Protein AF-A0A382V2L5-F1 (afdb_monomer_lite)

Sequence (118 aa):
MEILNMTDVRKIPLEDFFKKPEKAMVKISPSGQYLSWMEPWERRLNVHVKNVETGEVKRVTNATERDLYGYFWANDERIIYAMDDGGDENTRIYGVNYDGSNPLEFTPYKNVKCDIVD

Secondary structure (DSSP, 8-state):
-----GGGS-PPPTHHHHSPPSSEEEEE-TTSSEEEEEEEETTEEEEEEEETTT--EEE----SSS---EEEESSSSEEEEEE-STT----EEEEEETTS-S-EES---TT-------

Radius of gyration: 18.76 Å; chains: 1; bounding box: 34×38×62 Å

Organism: NCBI:txid408172

pLDDT: mean 93.14, std 9.62, range [48.22, 98.88]

Structure (mmCIF, N/CA/C/O backbone):
data_AF-A0A382V2L5-F1
#
_entry.id   AF-A0A382V2L5-F1
#
loop_
_atom_site.group_PDB
_atom_site.id
_atom_site.type_symbol
_atom_site.label_atom_id
_atom_site.label_alt_id
_atom_site.label_comp_id
_atom_site.label_asym_id
_atom_site.label_entity_id
_atom_site.label_seq_id
_atom_site.pdbx_PDB_ins_code
_atom_site.Cartn_x
_atom_site.Cartn_y
_atom_site.Cartn_z
_atom_site.occupancy
_atom_site.B_iso_or_equiv
_atom_site.auth_seq_id
_atom_site.auth_comp_id
_atom_site.auth_asym_id
_atom_site.auth_atom_id
_atom_site.pdbx_PDB_model_num
ATOM 1 N N . MET A 1 1 ? -18.276 14.200 -49.842 1.00 48.22 1 MET A N 1
ATOM 2 C CA . MET A 1 1 ? -17.250 13.457 -49.084 1.00 48.22 1 MET A CA 1
ATOM 3 C C . MET A 1 1 ? -16.532 14.501 -48.245 1.00 48.22 1 MET A C 1
ATOM 5 O O . MET A 1 1 ? -15.782 15.287 -48.806 1.00 48.22 1 MET A O 1
ATOM 9 N N . GLU A 1 2 ? -16.894 14.639 -46.970 1.00 58.47 2 GLU A N 1
ATOM 10 C CA . GLU A 1 2 ? -16.234 15.592 -46.068 1.00 58.47 2 GLU A CA 1
ATOM 11 C C . GLU A 1 2 ? -14.852 15.056 -45.702 1.00 58.47 2 GLU A C 1
ATOM 13 O O . GLU A 1 2 ? -14.712 13.924 -45.240 1.00 58.47 2 GLU A O 1
ATOM 18 N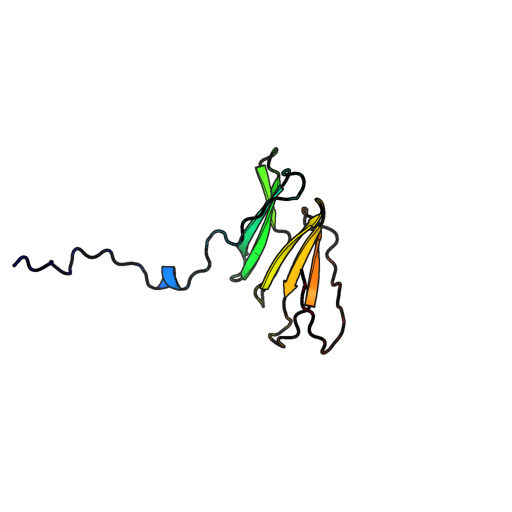 N . ILE A 1 3 ? -13.828 15.861 -45.961 1.00 60.25 3 ILE A N 1
ATOM 19 C CA . ILE A 1 3 ? -12.451 15.567 -45.585 1.00 60.25 3 ILE A CA 1
ATOM 20 C C . ILE A 1 3 ? -12.297 16.090 -44.156 1.00 60.25 3 ILE A C 1
ATOM 22 O O . ILE A 1 3 ? -12.344 17.299 -43.936 1.00 60.25 3 ILE A O 1
ATOM 26 N N . LEU A 1 4 ? -12.166 15.191 -43.180 1.00 60.91 4 LEU A N 1
ATOM 27 C CA . LEU A 1 4 ? -11.875 15.564 -41.795 1.00 60.91 4 LEU A CA 1
ATOM 28 C C . LEU A 1 4 ? -10.552 16.341 -41.747 1.00 60.91 4 LEU A C 1
ATOM 30 O O . LEU A 1 4 ? -9.503 15.836 -42.150 1.00 60.91 4 LEU A O 1
ATOM 34 N N . ASN A 1 5 ? -10.608 17.578 -41.258 1.00 62.41 5 ASN A N 1
ATOM 35 C CA . ASN A 1 5 ? -9.441 18.433 -41.107 1.00 62.41 5 ASN A CA 1
ATOM 36 C C . ASN A 1 5 ? -8.602 17.900 -39.930 1.00 62.41 5 ASN A C 1
ATOM 38 O O . ASN A 1 5 ? -9.012 17.994 -38.774 1.00 62.41 5 ASN A O 1
ATOM 42 N N . MET A 1 6 ? -7.437 17.306 -40.210 1.00 63.47 6 MET A N 1
ATOM 43 C CA . MET A 1 6 ? -6.596 16.604 -39.217 1.00 63.47 6 MET A CA 1
ATOM 44 C C . MET A 1 6 ? -6.088 17.489 -38.060 1.00 63.47 6 MET A C 1
ATOM 46 O O . MET A 1 6 ? -5.490 16.989 -37.109 1.00 63.47 6 MET A O 1
ATOM 50 N N . THR A 1 7 ? -6.305 18.801 -38.128 1.00 67.00 7 THR A N 1
ATOM 51 C CA . THR A 1 7 ? -5.979 19.771 -37.077 1.00 67.00 7 THR A CA 1
ATOM 52 C C . THR A 1 7 ? -6.992 19.816 -35.932 1.00 67.00 7 THR A C 1
ATOM 54 O O . THR A 1 7 ? -6.675 20.406 -34.905 1.00 67.00 7 THR A O 1
ATOM 57 N N . ASP A 1 8 ? -8.165 19.189 -36.074 1.00 76.12 8 ASP A N 1
ATOM 58 C CA . ASP A 1 8 ? -9.220 19.146 -35.041 1.00 76.12 8 ASP A CA 1
ATOM 59 C C . ASP A 1 8 ? -9.161 17.877 -34.161 1.00 76.12 8 ASP A C 1
ATOM 61 O O . ASP A 1 8 ? -10.056 17.565 -33.379 1.00 76.12 8 ASP A O 1
ATOM 65 N N . VAL A 1 9 ? -8.083 17.095 -34.281 1.00 84.56 9 VAL A N 1
ATOM 66 C CA . VAL A 1 9 ? -7.884 15.894 -33.463 1.00 84.56 9 VAL A CA 1
ATOM 67 C C . VAL A 1 9 ? -7.235 16.283 -32.137 1.00 84.56 9 VAL A C 1
ATOM 69 O O . VAL A 1 9 ? -6.133 16.839 -32.106 1.00 84.56 9 VAL A O 1
ATOM 72 N N . ARG A 1 10 ? -7.895 15.942 -31.022 1.00 89.38 10 ARG A N 1
ATOM 73 C CA . ARG A 1 10 ? -7.347 16.097 -29.666 1.00 89.38 10 ARG A CA 1
ATOM 74 C C . ARG A 1 10 ? -5.973 15.426 -29.577 1.00 89.38 10 ARG A C 1
ATOM 76 O O . ARG A 1 10 ? -5.865 14.205 -29.661 1.00 89.38 10 ARG A O 1
ATOM 83 N N . LYS A 1 11 ? -4.928 16.222 -29.342 1.00 91.69 11 LYS A N 1
ATOM 84 C CA . LYS A 1 11 ? -3.586 15.714 -29.037 1.00 91.69 11 LYS A CA 1
ATOM 85 C C . LYS A 1 11 ? -3.528 15.304 -27.569 1.00 91.69 11 LYS A C 1
ATOM 87 O O . LYS A 1 11 ? -3.808 16.118 -26.694 1.00 91.69 11 LYS A O 1
ATOM 92 N N . ILE A 1 12 ? -3.172 14.050 -27.314 1.00 93.06 12 ILE A N 1
ATOM 93 C CA . ILE A 1 12 ? -2.890 13.545 -25.969 1.00 93.06 12 ILE A CA 1
ATOM 94 C C . ILE A 1 12 ? -1.364 13.554 -25.803 1.00 93.06 12 ILE A C 1
ATOM 96 O O . ILE A 1 12 ? -0.680 12.968 -26.648 1.00 93.06 12 ILE A O 1
ATOM 100 N N . PRO A 1 13 ? -0.812 14.237 -24.785 1.00 94.31 13 PRO A N 1
ATOM 101 C CA . PRO A 1 13 ? 0.617 14.198 -24.495 1.00 94.31 13 PRO A CA 1
ATOM 102 C C . PRO A 1 13 ? 1.122 12.758 -24.359 1.00 94.31 13 PRO A C 1
ATOM 104 O O . PRO A 1 13 ? 0.481 11.935 -23.713 1.00 94.31 13 PRO A O 1
ATOM 107 N N . LEU A 1 14 ? 2.287 12.444 -24.939 1.00 94.75 14 LEU A N 1
ATOM 108 C CA . LEU A 1 14 ? 2.867 11.096 -24.852 1.00 94.75 14 LEU A CA 1
ATOM 109 C C . LEU A 1 14 ? 3.052 10.658 -23.391 1.00 94.75 14 LEU A C 1
ATOM 111 O O . LEU A 1 14 ? 2.804 9.509 -23.046 1.00 94.75 14 LEU A O 1
ATOM 115 N N . GLU A 1 15 ? 3.438 11.596 -22.53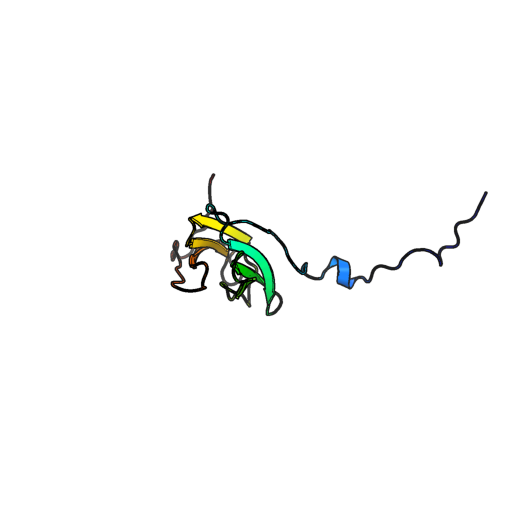0 1.00 93.00 15 GLU A N 1
ATOM 116 C CA . GLU A 1 15 ? 3.604 11.385 -21.091 1.00 93.00 15 GLU A CA 1
ATOM 117 C C . GLU A 1 15 ? 2.347 10.850 -20.394 1.00 93.00 15 GLU A C 1
ATOM 119 O O . GLU A 1 15 ? 2.481 10.062 -19.461 1.00 93.00 15 GLU A O 1
ATOM 124 N N . ASP A 1 16 ? 1.140 11.176 -20.869 1.00 93.06 16 ASP A N 1
ATOM 125 C CA . ASP A 1 16 ? -0.106 10.683 -20.272 1.00 93.06 16 ASP A CA 1
ATOM 126 C C . ASP A 1 16 ? -0.277 9.167 -20.435 1.00 93.06 16 ASP A C 1
ATOM 128 O O . ASP A 1 16 ? -0.982 8.546 -19.644 1.00 93.06 16 ASP A O 1
ATOM 132 N N . PHE A 1 17 ? 0.400 8.558 -21.414 1.00 93.19 17 PHE A N 1
ATOM 133 C CA . PHE A 1 17 ? 0.396 7.109 -21.627 1.00 93.19 17 PHE A CA 1
ATOM 134 C C . PHE A 1 17 ? 1.421 6.368 -20.759 1.00 93.19 17 PHE A C 1
ATOM 136 O O . PHE A 1 17 ? 1.291 5.161 -20.569 1.00 93.19 17 PHE A O 1
ATOM 143 N N . PHE A 1 18 ? 2.442 7.065 -20.250 1.00 92.56 18 PHE A N 1
ATOM 144 C CA . PHE A 1 18 ? 3.553 6.453 -19.507 1.00 92.56 18 PHE A CA 1
ATOM 145 C C . PHE A 1 18 ? 3.617 6.867 -18.037 1.00 92.56 18 PHE A C 1
ATOM 147 O O . PHE A 1 18 ? 4.296 6.208 -17.243 1.00 92.56 18 PHE A O 1
ATOM 154 N N . LYS A 1 19 ? 2.941 7.952 -17.649 1.00 93.38 19 LYS A N 1
ATOM 155 C CA . LYS A 1 19 ? 2.866 8.360 -16.249 1.00 93.38 19 LYS A CA 1
ATOM 156 C C . LYS A 1 19 ? 2.066 7.339 -15.442 1.00 93.38 19 LYS A C 1
ATOM 158 O O . LYS A 1 19 ? 1.114 6.728 -15.925 1.00 93.38 19 LYS A O 1
ATOM 163 N N . LYS A 1 20 ? 2.443 7.180 -14.174 1.00 94.38 20 LYS A N 1
ATOM 164 C CA . LYS A 1 20 ? 1.634 6.422 -13.217 1.00 94.38 20 LYS A CA 1
ATOM 165 C C . LYS A 1 20 ? 0.292 7.143 -13.002 1.00 94.38 20 LYS A C 1
ATOM 167 O O . LYS A 1 20 ? 0.272 8.376 -13.012 1.00 94.38 20 LYS A O 1
ATOM 172 N N . PRO A 1 21 ? -0.815 6.406 -12.813 1.00 94.88 21 PRO A N 1
ATOM 173 C CA . PRO A 1 21 ? -2.104 7.015 -12.504 1.00 94.88 21 PRO A CA 1
ATOM 174 C C . PRO A 1 21 ? -2.036 7.761 -11.167 1.00 94.88 21 PRO A C 1
ATOM 176 O O . PRO A 1 21 ? -1.267 7.379 -10.286 1.00 94.88 21 PRO A O 1
ATOM 179 N N . GLU A 1 22 ? -2.872 8.787 -10.998 1.00 95.69 22 GLU A N 1
ATOM 180 C CA . GLU A 1 22 ? -2.980 9.516 -9.724 1.00 95.69 22 GLU A CA 1
ATOM 181 C C . GLU A 1 22 ? -3.415 8.588 -8.585 1.00 95.69 22 GLU A C 1
ATOM 183 O O . GLU A 1 22 ? -2.876 8.657 -7.485 1.00 95.69 22 GLU A O 1
ATOM 188 N N . LYS A 1 23 ? -4.367 7.686 -8.860 1.00 97.38 23 LYS A N 1
ATOM 189 C CA . LYS A 1 23 ? -4.815 6.641 -7.936 1.00 97.38 23 LYS A CA 1
ATOM 190 C C . LYS A 1 23 ? -5.071 5.345 -8.692 1.00 97.38 23 LYS A C 1
ATOM 192 O O . LYS A 1 23 ? -5.693 5.354 -9.752 1.00 97.38 23 LYS A O 1
ATOM 197 N N . ALA A 1 24 ? -4.630 4.230 -8.126 1.00 97.25 24 ALA A N 1
ATOM 198 C CA . ALA A 1 24 ? -4.866 2.887 -8.641 1.00 97.25 24 ALA A CA 1
ATOM 199 C C . ALA A 1 24 ? -5.323 1.943 -7.527 1.00 97.25 24 ALA A C 1
ATOM 201 O O . ALA A 1 24 ? -5.109 2.212 -6.347 1.00 97.25 24 ALA A O 1
ATOM 202 N N . MET A 1 25 ? -5.921 0.815 -7.919 1.00 96.75 25 MET A N 1
ATOM 203 C CA . MET A 1 25 ? -6.246 -0.302 -7.021 1.00 96.75 25 MET A CA 1
ATOM 204 C C . MET A 1 25 ? -7.022 0.125 -5.766 1.00 96.75 25 MET A C 1
ATOM 206 O O . MET A 1 25 ? -6.705 -0.317 -4.669 1.00 96.75 25 MET A O 1
ATOM 210 N N . VAL A 1 26 ? -8.026 0.992 -5.927 1.00 98.19 26 VAL A N 1
ATOM 211 C CA . VAL A 1 26 ? -8.834 1.493 -4.808 1.00 98.19 26 VAL A CA 1
ATOM 212 C C . VAL A 1 26 ? -9.577 0.338 -4.130 1.00 98.19 26 VAL A C 1
ATOM 214 O O . VAL A 1 26 ? -10.222 -0.468 -4.802 1.00 98.19 26 VAL A O 1
ATOM 217 N N . LYS A 1 27 ? -9.493 0.259 -2.800 1.00 98.56 27 LYS A N 1
ATOM 218 C CA . LYS A 1 27 ? -10.117 -0.776 -1.962 1.00 98.56 27 LYS A CA 1
ATOM 219 C C . LYS A 1 27 ? -10.747 -0.153 -0.717 1.00 98.56 27 LYS A C 1
ATOM 221 O O . LYS A 1 27 ? -10.414 0.964 -0.331 1.00 98.56 27 LYS A O 1
ATOM 226 N N . ILE A 1 28 ? -11.632 -0.904 -0.072 1.00 98.50 28 ILE A N 1
ATOM 227 C CA . ILE A 1 28 ? -12.244 -0.563 1.214 1.00 98.50 28 ILE A CA 1
ATOM 228 C C . ILE A 1 28 ? -11.874 -1.635 2.249 1.00 98.50 28 ILE A C 1
ATOM 230 O O . ILE A 1 28 ? -11.724 -2.802 1.878 1.00 98.50 28 ILE A O 1
ATOM 234 N N . SER A 1 29 ? -11.665 -1.246 3.509 1.00 98.62 29 SER A N 1
ATOM 235 C CA . SER A 1 29 ? -11.441 -2.196 4.605 1.00 98.62 29 SER A CA 1
ATOM 236 C C . SER A 1 29 ? -12.704 -3.027 4.881 1.00 98.62 29 SER A C 1
ATOM 238 O O . SER A 1 29 ? -13.803 -2.574 4.548 1.00 98.62 29 SER A O 1
ATOM 240 N N . PRO A 1 30 ? -12.592 -4.214 5.506 1.00 98.50 30 PRO A N 1
ATOM 241 C CA . PRO A 1 30 ? -13.748 -5.065 5.807 1.00 98.50 30 PRO A CA 1
ATOM 242 C C . PRO A 1 30 ? -14.883 -4.355 6.565 1.00 98.50 30 PRO A C 1
ATOM 244 O O . PRO A 1 30 ? -16.051 -4.533 6.230 1.00 98.50 30 PRO A O 1
ATOM 247 N N . SER A 1 31 ? -14.550 -3.511 7.543 1.00 98.31 31 SER A N 1
ATOM 248 C CA . SER A 1 31 ? -15.509 -2.700 8.309 1.00 98.31 31 SER A CA 1
ATOM 249 C C . SER A 1 31 ? -16.046 -1.477 7.566 1.00 98.31 31 SER A C 1
ATOM 251 O O . SER A 1 31 ? -16.982 -0.843 8.046 1.00 98.31 31 SER A O 1
ATOM 253 N N . GLY A 1 32 ? -15.451 -1.087 6.438 1.00 98.56 32 GLY A N 1
ATOM 254 C CA . GLY A 1 32 ? -15.815 0.137 5.727 1.00 98.56 32 GLY A CA 1
ATOM 255 C C . GLY A 1 32 ? -15.205 1.428 6.283 1.00 98.56 32 GLY A C 1
ATOM 256 O O . GLY A 1 32 ? -15.384 2.484 5.6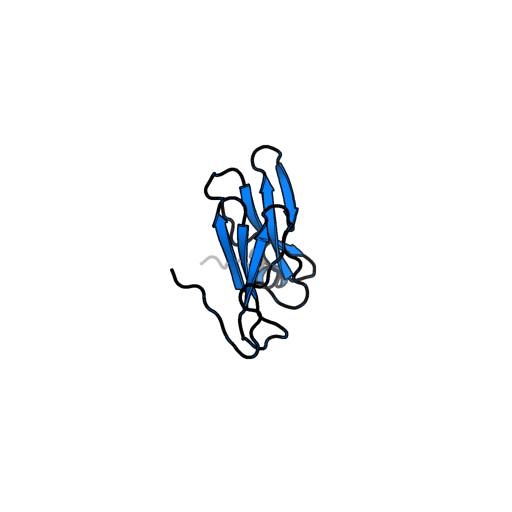82 1.00 98.56 32 GLY A O 1
ATOM 257 N N . GLN A 1 33 ? -14.473 1.367 7.399 1.00 98.62 33 GLN A N 1
ATOM 258 C CA . GLN A 1 33 ? -13.919 2.552 8.070 1.00 98.62 33 GLN A CA 1
ATOM 259 C C . GLN A 1 33 ? -12.760 3.204 7.308 1.00 98.62 33 GLN A C 1
ATOM 261 O O . GLN A 1 33 ? -12.488 4.394 7.494 1.00 98.62 33 GLN A O 1
ATOM 266 N N . TYR A 1 34 ? -12.088 2.447 6.436 1.00 98.81 34 TYR A N 1
ATOM 267 C CA . TYR A 1 34 ? -10.930 2.928 5.696 1.00 98.81 34 TYR A CA 1
ATOM 268 C C . TYR A 1 34 ? -11.061 2.678 4.197 1.00 98.81 34 TYR A C 1
ATOM 270 O O . TYR A 1 34 ? -11.394 1.580 3.750 1.00 98.81 34 TYR A O 1
ATOM 278 N N . LEU A 1 35 ? -10.719 3.693 3.408 1.00 98.75 35 LEU A N 1
ATOM 279 C CA . LEU A 1 35 ? -10.412 3.541 1.989 1.00 98.75 35 LEU A CA 1
ATOM 280 C C . LEU A 1 35 ? -8.906 3.413 1.820 1.00 98.75 35 LEU A C 1
ATOM 282 O O . LEU A 1 35 ? -8.143 4.034 2.550 1.00 98.75 35 LEU A O 1
ATOM 286 N N . SER A 1 36 ? -8.462 2.660 0.829 1.00 98.88 36 SER A N 1
ATOM 287 C CA . SER A 1 36 ? -7.056 2.619 0.448 1.00 98.88 36 SER A CA 1
ATOM 288 C C . SER A 1 36 ? -6.896 2.667 -1.059 1.00 98.88 36 SER A C 1
ATOM 290 O O . SER A 1 36 ? -7.818 2.328 -1.800 1.00 98.88 36 SER A O 1
ATOM 292 N N . TRP A 1 37 ? -5.739 3.128 -1.513 1.00 98.81 37 TRP A N 1
ATOM 293 C CA . TRP A 1 37 ? -5.354 3.136 -2.922 1.00 98.81 37 TRP A CA 1
ATOM 294 C C . TRP A 1 37 ? -3.836 3.181 -3.050 1.00 98.81 37 TRP A C 1
ATOM 296 O O . TRP A 1 37 ? -3.118 3.441 -2.088 1.00 98.81 37 TRP A O 1
ATOM 306 N N . MET A 1 38 ? -3.347 2.966 -4.263 1.00 98.62 38 MET A N 1
ATOM 307 C CA . MET A 1 38 ? -1.960 3.203 -4.634 1.00 98.62 38 MET A CA 1
ATOM 308 C C . MET A 1 38 ? -1.827 4.558 -5.329 1.00 98.62 38 MET A C 1
ATOM 310 O O . MET A 1 38 ? -2.561 4.828 -6.276 1.00 98.62 38 MET A O 1
ATOM 314 N N . GLU A 1 39 ? -0.902 5.399 -4.873 1.00 98.00 39 GLU A N 1
ATOM 315 C CA . GLU A 1 39 ? -0.643 6.747 -5.407 1.00 98.00 39 GLU A CA 1
ATOM 316 C C . GLU A 1 39 ? 0.872 6.980 -5.565 1.00 98.00 39 GLU A C 1
ATOM 318 O O . GLU A 1 39 ? 1.653 6.404 -4.794 1.00 98.00 39 GLU A O 1
ATOM 323 N N . PRO A 1 40 ? 1.320 7.763 -6.571 1.00 97.12 40 PRO A N 1
ATOM 324 C CA . PRO A 1 40 ? 2.739 8.003 -6.798 1.00 97.12 40 PRO A CA 1
ATOM 325 C C . PRO A 1 40 ? 3.431 8.724 -5.631 1.00 97.12 40 PRO A C 1
ATOM 327 O O . PRO A 1 40 ? 3.022 9.800 -5.210 1.00 97.12 40 PRO A O 1
ATOM 330 N N . TRP A 1 41 ? 4.552 8.172 -5.174 1.00 97.25 41 TRP A N 1
ATOM 331 C CA . TRP A 1 41 ? 5.519 8.801 -4.276 1.00 97.25 41 TRP A CA 1
ATOM 332 C C . TRP A 1 41 ? 6.922 8.334 -4.678 1.00 97.25 41 TRP A C 1
ATOM 334 O O . TRP A 1 41 ? 7.111 7.146 -4.925 1.00 97.25 41 TRP A O 1
ATOM 344 N N . GLU A 1 42 ? 7.886 9.250 -4.818 1.00 95.19 42 GLU A N 1
ATOM 345 C CA . GLU A 1 42 ? 9.257 8.926 -5.268 1.00 95.19 42 GLU A CA 1
ATOM 346 C C . GLU A 1 42 ? 9.289 8.027 -6.525 1.00 95.19 42 GLU A C 1
ATOM 348 O O . GLU A 1 42 ? 9.989 7.022 -6.601 1.00 95.19 42 GLU A O 1
ATOM 353 N N . ARG A 1 43 ? 8.479 8.370 -7.542 1.00 92.69 43 ARG A N 1
ATOM 354 C CA . ARG A 1 43 ? 8.353 7.645 -8.831 1.00 92.69 43 ARG A CA 1
ATOM 355 C C . ARG A 1 43 ? 7.771 6.220 -8.744 1.00 92.69 43 ARG A C 1
ATOM 357 O O . ARG A 1 43 ? 7.692 5.538 -9.777 1.00 92.69 43 ARG A O 1
ATOM 364 N N . ARG A 1 44 ? 7.337 5.774 -7.563 1.00 95.56 44 ARG A N 1
ATOM 365 C CA . ARG A 1 44 ? 6.737 4.456 -7.308 1.00 95.56 44 ARG A CA 1
ATOM 366 C C . ARG A 1 44 ? 5.325 4.579 -6.771 1.00 95.56 44 ARG A C 1
ATOM 368 O O . ARG A 1 44 ? 4.974 5.574 -6.147 1.00 95.56 44 ARG A O 1
ATOM 375 N N . LEU A 1 45 ? 4.494 3.581 -7.037 1.00 97.62 45 LEU A N 1
ATOM 376 C CA . LEU A 1 45 ? 3.164 3.538 -6.438 1.00 97.62 45 LEU A CA 1
ATOM 377 C C . LEU A 1 45 ? 3.253 3.006 -5.003 1.00 97.62 45 LEU A C 1
ATOM 379 O O . LEU A 1 45 ? 3.794 1.928 -4.770 1.00 97.62 45 LEU A O 1
ATOM 383 N N . ASN A 1 46 ? 2.697 3.759 -4.056 1.00 98.50 46 ASN A N 1
ATOM 384 C CA . ASN A 1 46 ? 2.677 3.417 -2.636 1.00 98.50 46 ASN A CA 1
ATOM 385 C C . ASN A 1 46 ? 1.249 3.386 -2.094 1.00 98.50 46 ASN A C 1
ATOM 387 O O . ASN A 1 46 ? 0.397 4.163 -2.531 1.00 98.50 46 ASN A O 1
ATOM 391 N N . VAL A 1 47 ? 0.997 2.509 -1.122 1.00 98.81 47 VAL A N 1
ATOM 392 C CA . VAL A 1 47 ? -0.317 2.384 -0.494 1.00 98.81 47 VAL A CA 1
ATOM 393 C C . VAL A 1 47 ? -0.560 3.580 0.418 1.00 98.81 47 VAL A C 1
ATOM 395 O O . VAL A 1 47 ? 0.246 3.902 1.296 1.00 98.81 47 VAL A O 1
ATOM 398 N N . HIS A 1 48 ? -1.698 4.220 0.204 1.00 98.81 48 HIS A N 1
ATOM 399 C CA . HIS A 1 48 ? -2.267 5.243 1.059 1.00 98.81 48 HIS A CA 1
ATOM 400 C C . HIS A 1 48 ? -3.567 4.715 1.649 1.00 98.81 48 HIS A C 1
ATOM 402 O O . HIS A 1 48 ? -4.300 3.970 0.996 1.00 98.81 48 HIS A O 1
ATOM 408 N N . VAL A 1 49 ? -3.845 5.103 2.886 1.00 98.88 49 VAL A N 1
ATOM 409 C CA . VAL A 1 49 ? -5.056 4.756 3.618 1.00 98.88 49 VAL A CA 1
ATOM 410 C C . VAL A 1 49 ? -5.716 6.041 4.087 1.00 98.88 49 VAL A C 1
ATOM 412 O O . VAL A 1 49 ? -5.054 6.926 4.620 1.00 98.88 49 VAL A O 1
ATOM 415 N N . LYS A 1 50 ? -7.025 6.141 3.880 1.00 98.81 50 LYS A N 1
ATOM 416 C CA . LYS A 1 50 ? -7.870 7.242 4.313 1.00 98.81 50 LYS A CA 1
ATOM 417 C C . LYS A 1 50 ? -8.886 6.756 5.325 1.00 98.81 50 LYS A C 1
ATOM 419 O O . LYS A 1 50 ? -9.655 5.850 5.012 1.00 98.81 50 LYS A O 1
ATOM 424 N N . ASN A 1 51 ? -8.953 7.407 6.478 1.00 98.69 51 ASN A N 1
ATOM 425 C CA . ASN A 1 51 ? -10.085 7.256 7.383 1.00 98.69 51 ASN A CA 1
ATOM 426 C C . ASN A 1 51 ? -11.324 7.921 6.754 1.00 98.69 51 ASN A C 1
ATOM 428 O O . ASN A 1 51 ? -11.277 9.081 6.334 1.00 98.69 51 ASN A O 1
ATOM 432 N N . VAL A 1 52 ? -12.422 7.174 6.638 1.00 98.56 52 VAL A N 1
ATOM 433 C CA . VAL A 1 52 ? -13.645 7.639 5.965 1.00 98.56 52 VAL A CA 1
ATOM 434 C C . VAL A 1 52 ? -14.352 8.739 6.756 1.00 98.56 52 VAL A C 1
ATOM 436 O O . VAL A 1 52 ? -14.876 9.668 6.145 1.00 98.56 52 VAL A O 1
ATOM 439 N N . GLU A 1 53 ? -14.335 8.661 8.085 1.00 98.31 53 GLU A N 1
ATOM 440 C CA . GLU A 1 53 ? -15.000 9.613 8.975 1.00 98.31 53 GLU A CA 1
ATOM 441 C C . GLU A 1 53 ? -14.213 10.923 9.094 1.00 98.31 53 GLU A C 1
ATOM 443 O O . GLU A 1 53 ? -14.762 12.001 8.872 1.00 98.31 53 GLU A O 1
ATOM 448 N N . THR A 1 54 ? -12.916 10.846 9.406 1.00 98.38 54 THR A N 1
ATOM 449 C CA . THR A 1 54 ? -12.088 12.042 9.644 1.00 98.38 54 THR A CA 1
ATOM 450 C C . THR A 1 54 ? -11.544 12.653 8.357 1.00 98.38 54 THR A C 1
ATOM 452 O O . THR A 1 54 ? -11.165 13.822 8.324 1.00 98.38 54 THR A O 1
ATOM 455 N N . GLY A 1 55 ? -11.473 11.862 7.286 1.00 98.50 55 GLY A N 1
ATOM 456 C CA . GLY A 1 55 ? -10.858 12.253 6.027 1.00 98.50 55 GLY A CA 1
ATOM 457 C C . GLY A 1 55 ? -9.327 12.248 6.033 1.00 98.50 55 GLY A C 1
ATOM 458 O O . GLY A 1 55 ? -8.743 12.531 4.986 1.00 98.50 55 GLY A O 1
ATOM 459 N N . GLU A 1 56 ? -8.685 11.916 7.159 1.00 98.56 56 GLU A N 1
ATOM 460 C CA . GLU A 1 56 ? -7.227 11.836 7.284 1.00 98.56 56 GLU A CA 1
ATOM 461 C C . GLU A 1 56 ? -6.658 10.792 6.321 1.00 98.56 56 GLU A C 1
ATOM 463 O O . GLU A 1 56 ? -7.188 9.686 6.228 1.00 98.56 56 GLU A O 1
ATOM 468 N N . VAL A 1 57 ? -5.571 11.138 5.624 1.00 98.62 57 VAL A 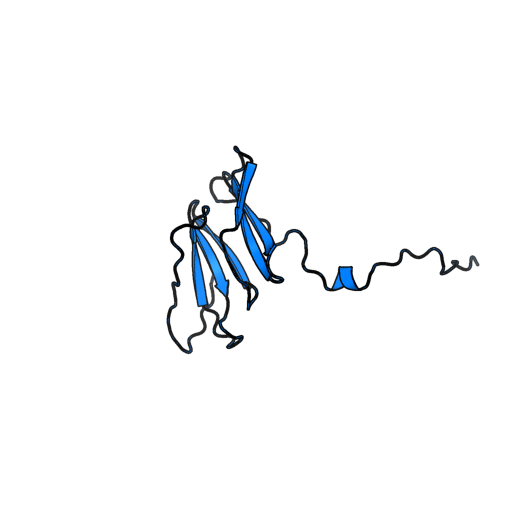N 1
ATOM 469 C CA . VAL A 1 57 ? -4.874 10.256 4.681 1.00 98.62 57 VAL A CA 1
ATOM 470 C C . VAL A 1 57 ? -3.444 10.031 5.149 1.00 98.62 57 VAL A C 1
ATOM 472 O O . VAL A 1 57 ? -2.719 10.988 5.418 1.00 98.62 57 VAL A O 1
ATOM 475 N N . LYS A 1 58 ? -3.009 8.771 5.165 1.00 98.50 58 LYS A N 1
ATOM 476 C CA . LYS A 1 58 ? -1.646 8.379 5.507 1.00 98.50 58 LYS A CA 1
ATOM 477 C C . LYS A 1 58 ? -1.061 7.448 4.457 1.00 98.50 58 LYS A C 1
ATOM 479 O O . LYS A 1 58 ? -1.690 6.476 4.054 1.00 98.50 58 LYS A O 1
ATOM 484 N N . ARG A 1 59 ? 0.171 7.727 4.033 1.00 98.62 59 ARG A N 1
ATOM 485 C CA . ARG A 1 59 ? 0.977 6.793 3.243 1.00 98.62 59 ARG A CA 1
ATOM 486 C C . ARG A 1 59 ? 1.558 5.735 4.177 1.00 98.62 59 ARG A C 1
ATOM 488 O O . ARG A 1 59 ? 2.259 6.092 5.122 1.00 98.62 59 ARG A O 1
ATOM 495 N N . VAL A 1 60 ? 1.284 4.462 3.912 1.00 98.75 60 VAL A N 1
ATOM 496 C CA . VAL A 1 60 ? 1.664 3.351 4.805 1.00 98.75 60 VAL A CA 1
ATOM 497 C C . VAL A 1 60 ? 2.808 2.493 4.267 1.00 98.75 60 VAL A C 1
ATOM 499 O O . VAL A 1 60 ? 3.380 1.712 5.015 1.00 98.75 60 VAL A O 1
ATOM 502 N N . THR A 1 61 ? 3.199 2.669 3.001 1.00 98.50 61 THR A N 1
ATOM 503 C CA . THR A 1 61 ? 4.382 2.021 2.401 1.00 98.50 61 THR A CA 1
ATOM 504 C C . THR A 1 61 ? 5.375 3.056 1.877 1.00 98.50 61 THR A C 1
ATOM 506 O O . THR A 1 61 ? 5.014 4.207 1.627 1.00 98.50 61 THR A O 1
ATOM 509 N N . ASN A 1 62 ? 6.638 2.669 1.699 1.00 96.75 62 ASN A N 1
ATOM 510 C CA . ASN A 1 62 ? 7.751 3.566 1.362 1.00 96.75 62 ASN A CA 1
ATOM 511 C C . ASN A 1 62 ? 8.668 3.045 0.248 1.00 96.75 62 ASN A C 1
ATOM 513 O O . ASN A 1 62 ? 9.876 3.261 0.291 1.00 96.75 62 ASN A O 1
ATOM 517 N N . ALA A 1 63 ? 8.103 2.388 -0.755 1.00 95.56 63 ALA A N 1
ATOM 518 C CA . ALA A 1 63 ? 8.860 1.899 -1.892 1.00 95.56 63 ALA A CA 1
ATOM 519 C C . ALA A 1 63 ? 9.457 3.051 -2.719 1.00 95.56 63 ALA A C 1
ATOM 521 O O . ALA A 1 63 ? 8.727 3.960 -3.124 1.00 95.56 63 ALA A O 1
ATOM 522 N N . THR A 1 64 ? 10.767 2.981 -2.977 1.00 95.00 64 THR A N 1
ATOM 523 C CA . THR A 1 64 ? 11.533 3.917 -3.827 1.00 95.00 64 THR A CA 1
ATOM 524 C C . THR A 1 64 ? 12.178 3.207 -5.021 1.00 95.00 64 THR A C 1
ATOM 526 O O . THR A 1 64 ? 12.166 3.720 -6.137 1.00 95.00 64 THR A O 1
ATOM 529 N N . GLU A 1 65 ? 12.673 1.983 -4.825 1.00 91.44 65 GLU A N 1
ATOM 530 C CA . GLU A 1 65 ? 13.431 1.261 -5.856 1.00 91.44 65 GLU A CA 1
ATOM 531 C C . GLU A 1 65 ? 12.538 0.429 -6.783 1.00 91.44 65 GLU A C 1
ATOM 533 O O . GLU A 1 65 ? 12.659 0.494 -8.011 1.00 91.44 65 GLU A O 1
ATOM 538 N N . ARG A 1 66 ? 11.585 -0.314 -6.214 1.00 91.62 66 ARG A N 1
ATOM 539 C CA . ARG A 1 66 ? 10.716 -1.272 -6.917 1.00 91.62 66 ARG A CA 1
ATOM 540 C C . ARG A 1 66 ? 9.248 -0.930 -6.690 1.00 91.62 66 ARG A C 1
ATOM 542 O O . ARG A 1 66 ? 8.907 -0.333 -5.676 1.00 91.62 66 ARG A O 1
ATOM 549 N N . ASP A 1 67 ? 8.391 -1.235 -7.659 1.00 91.81 67 ASP A N 1
ATOM 550 C CA . ASP A 1 67 ? 6.945 -1.064 -7.490 1.00 91.81 67 ASP A CA 1
ATOM 551 C C . ASP A 1 67 ? 6.386 -2.238 -6.666 1.00 91.81 67 ASP A C 1
ATOM 553 O O . ASP A 1 67 ? 6.877 -3.364 -6.753 1.00 91.81 67 ASP A O 1
ATOM 557 N N . LEU A 1 68 ? 5.346 -1.979 -5.873 1.00 95.50 68 LEU A N 1
ATOM 558 C CA . LEU A 1 68 ? 4.555 -3.048 -5.265 1.00 95.50 68 LEU A CA 1
ATOM 559 C C . LEU A 1 68 ? 3.787 -3.782 -6.371 1.00 95.50 68 LEU A C 1
ATOM 561 O O . LEU A 1 68 ? 3.153 -3.142 -7.210 1.00 95.50 68 LEU A O 1
ATOM 565 N N . TYR A 1 69 ? 3.779 -5.113 -6.328 1.00 93.06 69 TYR A N 1
ATOM 566 C CA . TYR A 1 69 ? 3.001 -5.940 -7.259 1.00 93.06 69 TYR A CA 1
ATOM 567 C C . TYR A 1 69 ? 1.491 -5.857 -6.996 1.00 93.06 69 TYR A C 1
ATOM 569 O O . TYR A 1 69 ? 0.677 -6.112 -7.880 1.00 93.06 69 TYR A O 1
ATOM 577 N N . GLY A 1 70 ? 1.109 -5.488 -5.777 1.00 94.12 70 GLY A N 1
ATOM 578 C CA . GLY A 1 70 ? -0.274 -5.323 -5.360 1.00 94.12 70 GLY A CA 1
ATOM 579 C C . GLY A 1 70 ? -0.395 -5.347 -3.844 1.00 94.12 70 GLY A C 1
ATOM 580 O O . GLY A 1 70 ? 0.590 -5.549 -3.128 1.00 94.12 70 GLY A O 1
ATOM 581 N N . TYR A 1 71 ? -1.615 -5.135 -3.359 1.00 97.81 71 TYR A N 1
ATOM 582 C CA . TYR A 1 71 ? -1.923 -5.180 -1.936 1.00 97.81 71 TYR A CA 1
ATOM 583 C C . TYR A 1 71 ? -3.372 -5.611 -1.682 1.00 97.81 71 TYR A C 1
ATOM 585 O O . TYR A 1 71 ? -4.222 -5.544 -2.577 1.00 97.81 71 TYR A O 1
ATOM 593 N N . PHE A 1 72 ? -3.671 -6.016 -0.450 1.00 97.69 72 PHE A N 1
ATOM 594 C CA . PHE A 1 72 ? -5.030 -6.268 0.025 1.00 97.69 72 PHE A CA 1
ATOM 595 C C . PHE A 1 72 ? -5.153 -6.037 1.539 1.00 97.69 72 PHE A C 1
ATOM 597 O O . PHE A 1 72 ? -4.155 -5.921 2.251 1.00 97.69 72 PHE A O 1
ATOM 604 N N . TRP A 1 73 ? -6.395 -5.947 2.018 1.00 98.44 73 TRP A N 1
ATOM 605 C CA . TRP A 1 73 ? -6.716 -5.916 3.444 1.00 98.44 73 TRP A CA 1
ATOM 606 C C . TRP A 1 73 ? -6.813 -7.346 3.976 1.00 98.44 73 TRP A C 1
ATOM 608 O O . TRP A 1 73 ? -7.657 -8.105 3.507 1.00 98.44 73 TRP A O 1
ATOM 618 N N . ALA A 1 74 ? -5.985 -7.711 4.954 1.00 97.56 74 ALA A N 1
ATOM 619 C CA . ALA A 1 74 ? -6.118 -8.998 5.644 1.00 97.56 74 ALA A CA 1
ATOM 620 C C . ALA A 1 74 ? -7.191 -8.954 6.744 1.00 97.56 74 ALA A C 1
ATOM 622 O O . ALA A 1 74 ? -7.831 -9.957 7.040 1.00 97.56 74 ALA A O 1
ATOM 623 N N . ASN A 1 75 ? -7.373 -7.787 7.357 1.00 97.88 75 ASN A N 1
ATOM 624 C CA . ASN A 1 75 ? -8.425 -7.459 8.318 1.00 97.88 75 ASN A CA 1
ATOM 625 C C . ASN A 1 75 ? -8.561 -5.923 8.374 1.00 97.88 75 ASN A C 1
ATOM 627 O O . ASN A 1 75 ? -8.021 -5.239 7.509 1.00 97.88 75 ASN A O 1
ATOM 631 N N . ASP A 1 76 ? -9.262 -5.367 9.362 1.00 97.94 76 ASP A N 1
ATOM 632 C CA . ASP A 1 76 ? -9.408 -3.909 9.506 1.00 97.94 76 ASP A CA 1
ATOM 633 C C . ASP A 1 76 ? -8.134 -3.167 9.918 1.00 97.94 76 ASP A C 1
ATOM 635 O O . ASP A 1 76 ? -8.069 -1.946 9.798 1.00 97.94 76 ASP A O 1
ATOM 639 N N . GLU A 1 77 ? -7.119 -3.886 10.388 1.00 98.38 77 GLU A N 1
ATOM 640 C CA . GLU A 1 77 ? -5.868 -3.296 10.844 1.00 98.38 77 GLU A CA 1
ATOM 641 C C . GLU A 1 77 ? -4.752 -3.424 9.803 1.00 98.38 77 GLU A C 1
ATOM 643 O O . GLU A 1 77 ? -3.960 -2.503 9.634 1.00 98.38 77 GLU A O 1
ATOM 648 N N . ARG A 1 78 ? -4.667 -4.559 9.105 1.00 98.50 78 ARG A N 1
ATOM 649 C CA . ARG A 1 78 ? -3.471 -4.994 8.378 1.00 98.50 78 ARG A CA 1
ATOM 650 C C . ARG A 1 78 ? -3.640 -4.917 6.864 1.00 98.50 78 ARG A C 1
ATOM 652 O O . ARG A 1 78 ? -4.498 -5.587 6.283 1.00 98.50 78 ARG A O 1
ATOM 659 N N . ILE A 1 79 ? -2.712 -4.213 6.225 1.00 98.62 79 ILE A N 1
ATOM 660 C CA . ILE A 1 79 ? -2.447 -4.291 4.789 1.00 98.62 79 ILE A CA 1
ATOM 661 C C . ILE A 1 79 ? -1.348 -5.320 4.540 1.00 98.62 79 ILE A C 1
ATOM 663 O O . ILE A 1 79 ? -0.305 -5.283 5.193 1.00 98.62 79 ILE A O 1
ATOM 667 N N . ILE A 1 80 ? -1.570 -6.205 3.571 1.00 98.25 80 ILE A N 1
ATOM 668 C CA . ILE A 1 80 ? -0.569 -7.135 3.043 1.00 98.25 80 ILE A CA 1
ATOM 669 C C . ILE A 1 80 ? -0.219 -6.708 1.624 1.00 98.25 80 ILE A C 1
ATOM 671 O O . ILE A 1 80 ? -1.107 -6.345 0.851 1.00 98.25 80 ILE A O 1
ATOM 675 N N . TYR A 1 81 ? 1.063 -6.743 1.278 1.00 97.44 81 TYR A N 1
ATOM 676 C CA . TYR A 1 81 ? 1.552 -6.383 -0.050 1.00 97.44 81 TYR A CA 1
ATOM 677 C C . TYR A 1 81 ? 2.756 -7.228 -0.457 1.00 97.44 81 TYR A C 1
ATOM 679 O O . TYR A 1 81 ? 3.417 -7.847 0.378 1.00 97.44 81 TYR A O 1
ATOM 687 N N . ALA A 1 82 ? 3.023 -7.250 -1.759 1.00 96.06 82 ALA A N 1
ATOM 688 C CA . ALA A 1 82 ? 4.090 -8.038 -2.356 1.00 96.06 82 ALA A CA 1
ATOM 689 C C . ALA A 1 82 ? 5.068 -7.142 -3.126 1.00 96.06 82 ALA A C 1
ATOM 691 O O . ALA A 1 82 ? 4.653 -6.227 -3.842 1.00 96.06 82 ALA A O 1
ATOM 692 N N . MET A 1 83 ? 6.364 -7.410 -2.986 1.00 94.62 83 MET A N 1
ATOM 693 C CA . MET A 1 83 ? 7.450 -6.725 -3.701 1.00 94.62 83 MET A CA 1
ATOM 694 C C . MET A 1 83 ? 8.649 -7.667 -3.854 1.00 94.62 83 MET A C 1
ATOM 696 O O . MET A 1 83 ? 8.771 -8.641 -3.113 1.00 94.62 83 MET A O 1
ATOM 700 N N . ASP A 1 84 ? 9.501 -7.401 -4.839 1.00 92.81 84 ASP A N 1
ATOM 701 C CA . ASP A 1 84 ? 10.816 -8.033 -4.971 1.00 92.81 84 ASP A CA 1
ATOM 702 C C . ASP A 1 84 ? 11.909 -7.094 -4.433 1.00 92.81 84 ASP A C 1
ATOM 704 O O . ASP A 1 84 ? 11.644 -5.930 -4.111 1.00 92.81 84 ASP A O 1
ATOM 708 N N . ASP A 1 85 ? 13.135 -7.604 -4.330 1.00 87.75 85 ASP A N 1
ATOM 709 C CA . ASP A 1 85 ? 14.307 -6.808 -3.973 1.00 87.75 85 ASP A CA 1
ATOM 710 C C . ASP A 1 85 ? 15.301 -6.815 -5.134 1.00 87.75 85 ASP A C 1
ATOM 712 O O . ASP A 1 85 ? 15.621 -7.859 -5.698 1.00 87.75 85 ASP A O 1
ATOM 716 N N . GLY A 1 86 ? 15.755 -5.633 -5.549 1.00 85.62 86 GLY A N 1
ATOM 717 C CA . GLY A 1 86 ? 16.712 -5.499 -6.652 1.00 85.62 86 GLY A CA 1
ATOM 718 C C . GLY A 1 86 ? 16.266 -6.091 -8.000 1.00 85.62 86 GLY A C 1
ATOM 719 O O . GLY A 1 86 ? 17.099 -6.222 -8.893 1.00 85.62 86 GLY A O 1
ATOM 720 N N . GLY A 1 87 ? 14.982 -6.433 -8.175 1.00 85.38 87 GLY A N 1
ATOM 721 C CA . GLY A 1 87 ? 14.489 -7.106 -9.380 1.00 85.38 87 GLY A CA 1
ATOM 722 C C . GLY A 1 87 ? 14.931 -8.564 -9.507 1.00 85.38 87 GLY A C 1
ATOM 723 O O . GLY A 1 87 ? 15.025 -9.064 -10.622 1.00 85.38 87 GLY A O 1
ATOM 724 N N . ASP A 1 88 ? 15.201 -9.245 -8.392 1.00 90.69 88 ASP A N 1
ATOM 725 C CA . ASP A 1 88 ? 15.507 -10.680 -8.377 1.00 90.69 88 ASP A CA 1
ATOM 726 C C . ASP A 1 88 ? 14.297 -11.577 -8.708 1.00 90.69 88 ASP A C 1
ATOM 728 O O . ASP A 1 88 ? 14.448 -12.793 -8.816 1.00 90.69 88 ASP A O 1
ATOM 732 N N . GLU A 1 89 ? 13.109 -10.971 -8.850 1.00 88.38 89 GLU A N 1
ATOM 733 C CA . GLU A 1 89 ? 11.806 -11.606 -9.091 1.00 88.38 89 GLU A CA 1
ATOM 734 C C . GLU A 1 89 ? 11.400 -12.641 -8.024 1.00 88.38 89 GLU A C 1
ATOM 736 O O . GLU A 1 89 ? 10.377 -13.323 -8.151 1.00 88.38 89 GLU A O 1
ATOM 741 N N . ASN A 1 90 ? 12.144 -12.707 -6.917 1.00 93.19 90 ASN A N 1
ATOM 742 C CA . ASN A 1 90 ? 11.786 -13.478 -5.740 1.00 93.19 90 ASN A CA 1
ATOM 743 C C . ASN A 1 90 ? 10.834 -12.633 -4.903 1.00 93.19 90 ASN A C 1
ATOM 745 O O . ASN A 1 90 ? 11.221 -11.978 -3.935 1.00 93.19 90 ASN A O 1
ATOM 749 N N . THR A 1 91 ? 9.570 -12.620 -5.316 1.00 94.38 91 THR A N 1
ATOM 750 C CA . THR A 1 91 ? 8.523 -11.884 -4.614 1.00 94.38 91 THR A CA 1
ATOM 751 C C . THR A 1 91 ? 8.449 -12.318 -3.153 1.00 94.38 91 THR A C 1
ATOM 753 O O . THR A 1 91 ? 8.375 -13.510 -2.848 1.00 94.38 91 THR A O 1
ATOM 756 N N . ARG A 1 92 ? 8.439 -11.335 -2.252 1.00 95.38 92 ARG A N 1
ATOM 757 C CA . ARG A 1 92 ? 8.276 -11.519 -0.810 1.00 95.38 92 ARG A CA 1
ATOM 758 C C . ARG A 1 92 ? 7.003 -10.844 -0.332 1.00 95.38 92 ARG A C 1
ATOM 760 O O . ARG A 1 92 ? 6.540 -9.864 -0.923 1.00 95.38 92 ARG A O 1
ATOM 767 N N . ILE A 1 93 ? 6.446 -11.381 0.748 1.00 96.94 93 ILE A N 1
ATOM 768 C CA . ILE A 1 93 ? 5.206 -10.901 1.349 1.00 96.94 93 ILE A CA 1
ATOM 769 C C . ILE A 1 93 ? 5.533 -10.050 2.567 1.00 96.94 93 ILE A C 1
ATOM 771 O O . ILE A 1 93 ? 6.247 -10.471 3.479 1.00 96.94 93 ILE A O 1
ATOM 775 N N . TYR A 1 94 ? 4.958 -8.857 2.589 1.00 97.38 94 TYR A N 1
ATOM 776 C CA . TYR A 1 94 ? 5.107 -7.877 3.650 1.00 97.38 94 TYR A CA 1
ATOM 777 C C . TYR A 1 94 ? 3.741 -7.492 4.201 1.00 97.38 94 TYR A C 1
ATOM 779 O O . TYR A 1 94 ? 2.705 -7.719 3.571 1.00 97.38 94 TYR A O 1
ATOM 787 N N . GLY A 1 95 ? 3.733 -6.851 5.362 1.00 98.25 95 GLY A N 1
ATOM 788 C CA . GLY A 1 95 ? 2.546 -6.170 5.841 1.00 98.25 95 GLY A CA 1
ATOM 789 C C . GLY A 1 95 ? 2.846 -4.993 6.736 1.00 98.25 95 GLY A C 1
ATOM 790 O O . GLY A 1 95 ? 3.918 -4.871 7.316 1.00 98.25 95 GLY A O 1
ATOM 791 N N . VAL A 1 96 ? 1.855 -4.126 6.855 1.00 98.81 96 VAL A N 1
ATOM 792 C CA . VAL A 1 96 ? 1.904 -2.897 7.642 1.00 98.81 96 VAL A CA 1
ATOM 793 C C . VAL A 1 96 ? 0.499 -2.593 8.143 1.00 98.81 96 VAL A C 1
ATOM 795 O O . VAL A 1 96 ? -0.483 -2.964 7.496 1.00 98.81 96 VAL A O 1
ATOM 798 N N . ASN A 1 97 ? 0.384 -1.968 9.306 1.00 98.81 97 ASN A N 1
ATOM 799 C CA . ASN A 1 97 ? -0.914 -1.522 9.787 1.00 98.81 97 ASN A CA 1
ATOM 800 C C . ASN A 1 97 ? -1.445 -0.353 8.938 1.00 98.81 97 ASN A C 1
ATOM 802 O O . ASN A 1 97 ? -0.690 0.341 8.253 1.00 98.81 97 ASN A O 1
ATOM 806 N N . TYR A 1 98 ? -2.755 -0.118 8.999 1.00 98.56 98 TYR A N 1
ATOM 807 C CA . TYR A 1 98 ? -3.462 0.947 8.280 1.00 98.56 98 TYR A CA 1
ATOM 808 C C . TYR A 1 98 ? -2.936 2.351 8.605 1.00 98.56 98 TYR A C 1
ATOM 810 O O . TYR A 1 98 ? -3.139 3.293 7.843 1.00 98.56 98 TYR A O 1
ATOM 818 N N . ASP A 1 99 ? -2.264 2.493 9.744 1.00 98.19 99 ASP A N 1
ATOM 819 C CA . ASP A 1 99 ? -1.629 3.713 10.216 1.00 98.19 99 ASP A CA 1
ATOM 820 C C . ASP A 1 99 ? -0.116 3.739 9.924 1.00 98.19 99 ASP A C 1
ATOM 822 O O . ASP A 1 99 ? 0.593 4.611 10.419 1.00 98.19 99 ASP A O 1
ATOM 826 N N . GLY A 1 100 ? 0.415 2.797 9.145 1.00 98.38 100 GLY A N 1
ATOM 827 C CA . GLY A 1 100 ? 1.842 2.699 8.835 1.00 98.38 100 GLY A CA 1
ATOM 828 C C . GLY A 1 100 ? 2.698 2.105 9.959 1.00 98.38 100 GLY A C 1
ATOM 829 O O . GLY A 1 100 ? 3.916 2.022 9.808 1.00 98.38 100 GLY A O 1
ATOM 830 N N . SER A 1 101 ? 2.104 1.712 11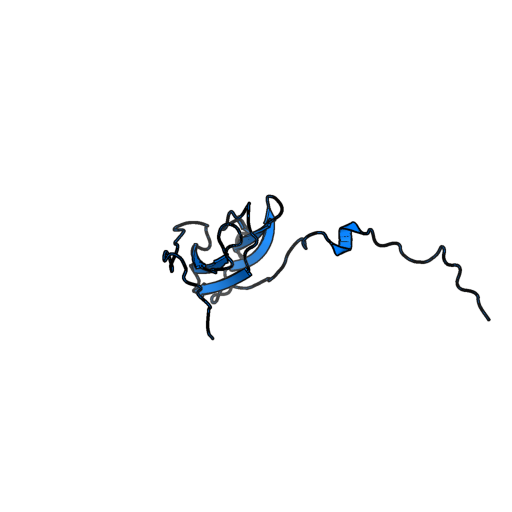.089 1.00 98.62 101 SER A N 1
ATOM 831 C CA . SER A 1 101 ? 2.836 1.079 12.185 1.00 98.62 101 SER A CA 1
ATOM 832 C C . SER A 1 101 ? 3.117 -0.402 11.910 1.00 98.62 101 SER A C 1
ATOM 834 O O . SER A 1 101 ? 2.523 -1.033 11.032 1.00 98.62 101 SER A O 1
ATOM 836 N N . ASN A 1 102 ? 4.045 -0.963 12.688 1.00 98.25 102 ASN A N 1
ATOM 837 C CA . ASN A 1 102 ? 4.359 -2.391 12.707 1.00 98.25 102 ASN A CA 1
ATOM 838 C C . ASN A 1 102 ? 4.623 -3.013 11.312 1.00 98.25 102 ASN A C 1
ATOM 840 O O . ASN A 1 102 ? 3.944 -3.978 10.945 1.00 98.25 102 ASN A O 1
ATOM 844 N N . PRO A 1 103 ? 5.561 -2.467 10.510 1.00 97.94 103 PRO A N 1
ATOM 845 C CA . PRO A 1 103 ? 5.963 -3.092 9.255 1.00 97.94 103 PRO A CA 1
ATOM 846 C C . PRO A 1 103 ? 6.643 -4.443 9.519 1.00 97.94 103 PRO A C 1
ATOM 848 O O . PRO A 1 103 ? 7.491 -4.559 10.403 1.00 97.94 103 PRO A O 1
ATOM 851 N N . LEU A 1 104 ? 6.276 -5.458 8.741 1.00 97.31 104 LEU A N 1
ATOM 852 C CA . LEU A 1 104 ? 6.747 -6.835 8.880 1.00 97.31 104 LEU A CA 1
ATOM 853 C C . LEU A 1 104 ? 7.054 -7.442 7.508 1.00 97.31 104 LEU A C 1
ATOM 855 O O . LEU A 1 104 ? 6.304 -7.245 6.554 1.00 97.31 104 LEU A O 1
ATOM 859 N N . GLU A 1 105 ? 8.126 -8.227 7.433 1.00 96.00 105 GLU A N 1
ATOM 860 C CA . GLU A 1 105 ? 8.418 -9.141 6.323 1.00 96.00 105 GLU A CA 1
ATOM 861 C C . GLU A 1 105 ? 8.013 -10.553 6.764 1.00 96.00 105 GLU A C 1
ATOM 863 O O . GLU A 1 105 ? 8.596 -11.111 7.693 1.00 96.00 105 GLU A O 1
ATOM 868 N N . PHE A 1 106 ? 6.986 -11.126 6.134 1.00 95.88 106 PHE A N 1
ATOM 869 C CA . PHE A 1 106 ? 6.465 -12.449 6.501 1.00 95.88 106 PHE A CA 1
ATOM 870 C C . PHE A 1 106 ? 7.291 -13.593 5.919 1.00 95.88 106 PHE A C 1
ATOM 872 O O . PHE A 1 106 ? 7.263 -14.704 6.443 1.00 95.88 106 PHE A O 1
ATOM 879 N N . THR A 1 107 ? 8.029 -13.330 4.840 1.00 95.12 107 THR A N 1
ATOM 880 C CA . THR A 1 107 ? 8.795 -14.344 4.107 1.00 95.12 107 THR A CA 1
ATOM 881 C C . THR A 1 107 ? 10.266 -13.930 3.958 1.00 95.12 107 THR A C 1
ATOM 883 O O . THR A 1 107 ? 10.722 -13.724 2.832 1.00 95.12 107 THR A O 1
ATOM 886 N N . PRO A 1 108 ? 11.037 -13.803 5.059 1.00 92.62 108 PRO A N 1
ATOM 887 C CA . PRO A 1 108 ? 12.419 -13.306 5.049 1.00 92.62 108 PRO A CA 1
ATOM 888 C C . PRO A 1 108 ? 13.430 -14.380 4.605 1.00 92.62 108 PRO A C 1
ATOM 890 O O . PRO A 1 108 ? 14.517 -14.529 5.171 1.00 92.62 108 PRO A O 1
ATOM 893 N N . TYR A 1 109 ? 13.056 -15.193 3.622 1.00 91.88 109 TYR A N 1
ATOM 894 C CA . TYR A 1 109 ? 13.851 -16.314 3.142 1.00 91.88 109 TYR A CA 1
ATOM 895 C C . TYR A 1 109 ? 14.577 -15.923 1.857 1.00 91.88 109 TYR A C 1
ATOM 897 O O . TYR A 1 109 ? 14.004 -15.320 0.953 1.00 91.88 109 TYR A O 1
ATOM 905 N N . LYS A 1 110 ? 15.860 -16.274 1.764 1.00 90.88 110 LYS A N 1
ATOM 906 C CA . LYS A 1 110 ? 16.666 -16.000 0.570 1.00 90.88 110 LYS A CA 1
ATOM 907 C C . LYS A 1 110 ? 16.351 -17.008 -0.532 1.00 90.88 110 LYS A C 1
ATOM 909 O O . LYS A 1 110 ? 16.236 -18.195 -0.240 1.00 90.88 110 LYS A O 1
ATOM 914 N N . ASN A 1 111 ? 16.319 -16.545 -1.783 1.00 92.06 111 ASN A N 1
ATOM 915 C CA . ASN A 1 111 ? 16.099 -17.369 -2.981 1.00 92.06 111 ASN A CA 1
ATOM 916 C C . ASN A 1 111 ? 14.784 -18.167 -2.947 1.00 92.06 111 ASN A C 1
ATOM 918 O O . ASN A 1 111 ? 14.725 -19.302 -3.419 1.00 92.06 111 ASN A O 1
ATOM 922 N N . VAL A 1 112 ? 13.743 -17.586 -2.351 1.00 93.75 112 VAL A N 1
ATOM 923 C CA . VAL A 1 112 ? 12.395 -18.150 -2.324 1.00 93.75 112 VAL A CA 1
ATOM 924 C C . VAL A 1 112 ? 11.454 -17.135 -2.944 1.00 93.75 112 VAL A C 1
ATOM 926 O O . VAL A 1 112 ? 11.451 -15.973 -2.548 1.00 93.75 112 VAL A O 1
ATOM 929 N N . LYS A 1 113 ? 10.636 -17.596 -3.887 1.00 94.44 113 LYS A N 1
ATOM 930 C CA . LYS A 1 113 ? 9.501 -16.838 -4.397 1.00 94.44 113 LYS A CA 1
ATOM 931 C C . LYS A 1 113 ? 8.243 -17.235 -3.633 1.00 94.44 113 LYS A C 1
ATOM 933 O O . LYS A 1 113 ? 7.987 -18.424 -3.438 1.00 94.44 113 LYS A O 1
ATOM 938 N N . CYS A 1 114 ? 7.464 -16.244 -3.224 1.00 94.25 114 CYS A N 1
ATOM 93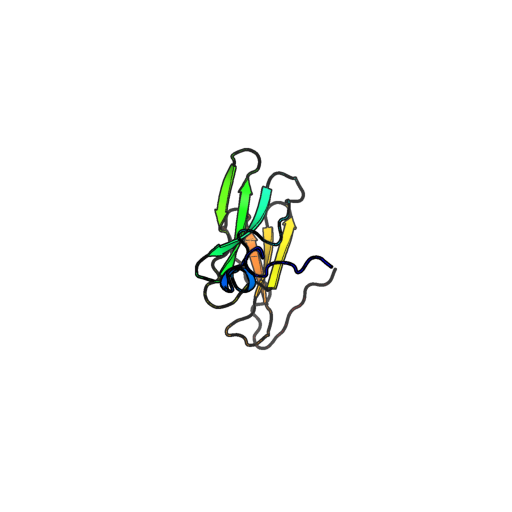9 C CA . CYS A 1 114 ? 6.185 -16.436 -2.562 1.00 94.25 114 CYS A CA 1
ATOM 940 C C . CYS A 1 114 ? 5.057 -15.828 -3.392 1.00 94.25 114 CYS A C 1
ATOM 942 O O . CYS A 1 114 ? 5.165 -14.698 -3.862 1.00 94.25 114 CYS A O 1
ATOM 944 N N . ASP A 1 115 ? 3.959 -16.569 -3.498 1.00 90.81 115 ASP A N 1
ATOM 945 C CA . ASP A 1 115 ? 2.720 -16.125 -4.125 1.00 90.81 115 ASP A CA 1
ATOM 946 C C . ASP A 1 115 ? 1.578 -16.198 -3.100 1.00 90.81 115 ASP A C 1
ATOM 948 O O . ASP A 1 115 ? 1.611 -16.994 -2.157 1.00 90.81 115 ASP A O 1
ATOM 952 N N . ILE A 1 116 ? 0.565 -15.352 -3.284 1.00 87.00 116 ILE A N 1
ATOM 953 C CA . ILE A 1 116 ? -0.684 -15.398 -2.517 1.00 87.00 116 ILE A CA 1
ATOM 954 C C . ILE A 1 116 ? -1.686 -16.230 -3.319 1.00 87.00 116 ILE A C 1
ATOM 956 O O . ILE A 1 116 ? -1.882 -15.974 -4.507 1.00 87.00 116 ILE A O 1
ATOM 960 N N . VAL A 1 117 ? -2.312 -17.209 -2.667 1.00 86.69 117 VAL A N 1
ATOM 961 C CA . VAL A 1 117 ? -3.357 -18.062 -3.250 1.00 86.69 117 VAL A CA 1
ATOM 962 C C . VAL A 1 117 ? -4.680 -17.742 -2.557 1.00 86.69 117 VAL A C 1
ATOM 964 O O . VAL A 1 117 ? -4.703 -17.628 -1.331 1.00 86.69 117 VAL A O 1
ATOM 967 N N . ASP A 1 118 ? -5.738 -17.587 -3.352 1.00 65.38 118 ASP A N 1
ATOM 968 C CA . ASP A 1 118 ? -7.139 -17.416 -2.937 1.00 65.38 118 ASP A CA 1
ATOM 969 C C . ASP A 1 118 ? -7.941 -18.659 -3.352 1.00 65.38 118 ASP A C 1
ATOM 971 O O . ASP A 1 118 ? -7.745 -19.110 -4.509 1.00 65.38 118 ASP A O 1
#

InterPro domains:
  IPR011042 Six-bladed beta-propeller, TolB-like [G3DSA:2.120.10.30] (6-115)

Foldseek 3Di:
DDDPDPVPDDDDPPVVVVQDDQWADWDAAPVRQKIWTWGDDLSETFIKIAGPVVRDIDTQDDDNPWYWPDWDHPHQFKIKTWTDPPPPQQIWIWMATNRNPDTDTPPPDPPHHDDDDD